Protein AF-A0A914NSW2-F1 (afdb_monomer_lite)

Sequence (147 aa):
MREDKSERNSKRSRGPQLSERDRKTVFRRSSSRTRELRSKQTSRHEDERFDFILFYVGILVPSIYFIDSSKNLIIYERIVCGNNESVPSAKTFLDELQQQSDKAEFEKISSQFGHKLGSIIQNMHSAGLIHGDLTTSNVLVKKRVCY

Foldseek 3Di:
DDDDDDDDDDDPDDDDDDPPPPPQPFDDDDDDDDVPLVVLLVVVVVVVVQCVVCVVLVHDDFDWDDDDSVVSGTRTDQWAFDPRHGFQFQVVVLVVCVVPDDPVSSVVVVVVVVVVVVVSVVSCVVSVHDPPDDDSRVHTDDDPGID

Secondary structure (DSSP, 8-state):
-------------------GGG-----------SS-HHHHHHHHHHHHHHHHHHHHTT---PPEEEEETTTTEEEE---EETTTEEPPBHHHHHHHHHHHS-HHHHHHHHHHHHHHHHHHHHHHHHTT---S---TTT-B---S---

Organism: Meloidogyne incognita (NCBI:txid6306)

Structure (mmCIF, N/CA/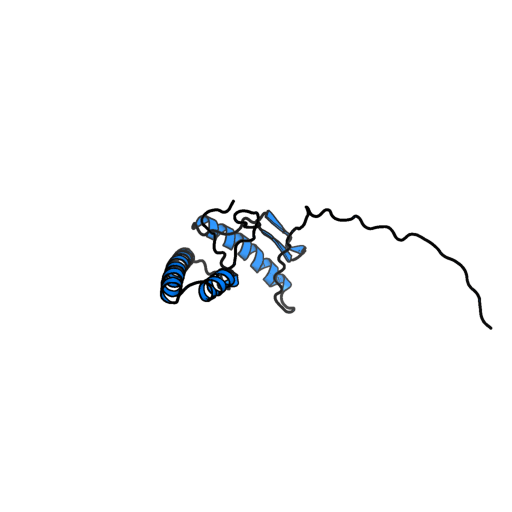C/O backbone):
data_AF-A0A914NSW2-F1
#
_entry.id   AF-A0A914NSW2-F1
#
loop_
_atom_site.group_PDB
_atom_site.id
_atom_site.type_symbol
_atom_site.label_atom_id
_atom_site.label_alt_id
_atom_site.label_comp_id
_atom_site.label_asym_id
_atom_site.label_entity_id
_atom_site.label_seq_id
_atom_site.pdbx_PD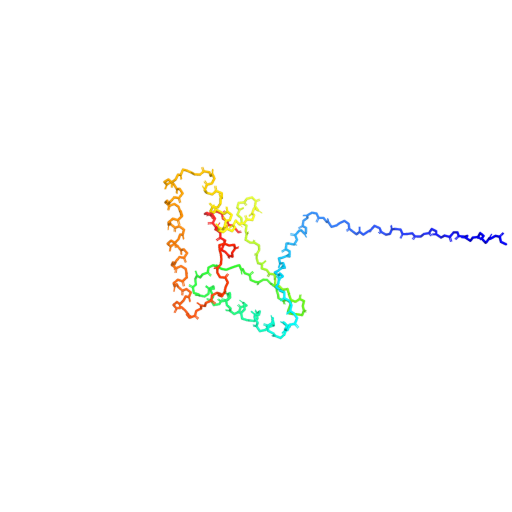B_ins_code
_atom_site.Cartn_x
_atom_site.Cartn_y
_atom_site.Cartn_z
_atom_site.occupancy
_atom_site.B_iso_or_equiv
_atom_site.auth_seq_id
_atom_site.auth_comp_id
_atom_site.auth_asym_id
_atom_site.auth_atom_id
_atom_site.pdbx_PDB_model_num
ATOM 1 N N . MET A 1 1 ? 61.640 37.621 14.903 1.00 37.56 1 MET A N 1
ATOM 2 C CA . MET A 1 1 ? 60.480 36.980 15.571 1.00 37.56 1 MET A CA 1
ATOM 3 C C . MET A 1 1 ? 59.423 38.063 15.734 1.00 37.56 1 MET A C 1
ATOM 5 O O . MET A 1 1 ? 59.723 39.013 16.428 1.00 37.56 1 MET A O 1
ATOM 9 N N . ARG A 1 2 ? 58.247 38.083 15.112 1.00 37.31 2 ARG A N 1
ATOM 10 C CA . ARG A 1 2 ? 57.471 37.151 14.281 1.00 37.31 2 ARG A CA 1
ATOM 11 C C . ARG A 1 2 ? 56.814 37.987 13.164 1.00 37.31 2 ARG A C 1
ATOM 13 O O . ARG A 1 2 ? 56.640 39.185 13.334 1.00 37.31 2 ARG A O 1
ATOM 20 N N . GLU A 1 3 ? 56.545 37.355 12.028 1.00 32.66 3 GLU A N 1
ATOM 21 C CA . GLU A 1 3 ? 56.074 37.982 10.788 1.00 32.66 3 GLU A CA 1
ATOM 22 C C . GLU A 1 3 ? 54.624 38.489 10.890 1.00 32.66 3 GLU A C 1
ATOM 24 O O . GLU A 1 3 ? 53.733 37.718 11.243 1.00 32.66 3 GLU A O 1
ATOM 29 N N . ASP A 1 4 ? 54.398 39.749 10.508 1.00 39.03 4 ASP A N 1
ATOM 30 C CA . ASP A 1 4 ? 53.092 40.300 10.128 1.00 39.03 4 ASP A CA 1
ATOM 31 C C . ASP A 1 4 ? 52.874 40.040 8.628 1.00 39.03 4 ASP A C 1
ATOM 33 O O . ASP A 1 4 ? 53.676 40.465 7.791 1.00 39.03 4 ASP A O 1
ATOM 37 N N . LYS A 1 5 ? 51.802 39.323 8.269 1.00 39.91 5 LYS A N 1
ATOM 38 C CA . LYS A 1 5 ? 51.402 39.070 6.874 1.00 39.91 5 LYS A CA 1
ATOM 39 C C . LYS A 1 5 ? 49.906 39.321 6.676 1.00 39.91 5 LYS A C 1
ATOM 41 O O . LYS A 1 5 ? 49.067 38.498 7.022 1.00 39.91 5 LYS A O 1
ATOM 46 N N . SER A 1 6 ? 49.648 40.502 6.121 1.00 36.78 6 SER A N 1
ATOM 47 C CA . SER A 1 6 ? 48.849 40.778 4.918 1.00 36.78 6 SER A CA 1
ATOM 48 C C . SER A 1 6 ? 47.463 40.138 4.724 1.00 36.78 6 SER A C 1
ATOM 50 O O . SER A 1 6 ? 47.288 38.942 4.516 1.00 36.78 6 SER A O 1
ATOM 52 N N . GLU A 1 7 ? 46.484 41.044 4.649 1.00 38.72 7 GLU A N 1
ATOM 53 C CA . GLU A 1 7 ? 45.395 41.135 3.666 1.00 38.72 7 GLU A CA 1
ATOM 54 C C . GLU A 1 7 ? 45.100 39.917 2.766 1.00 38.72 7 GLU A C 1
ATOM 56 O O . GLU A 1 7 ? 45.885 39.547 1.886 1.00 38.72 7 GLU A O 1
ATOM 61 N N . ARG A 1 8 ? 43.844 39.444 2.829 1.00 34.72 8 ARG A N 1
ATOM 62 C CA . ARG A 1 8 ? 43.044 39.203 1.615 1.00 34.72 8 ARG A CA 1
ATOM 63 C C . ARG A 1 8 ? 41.541 39.130 1.902 1.00 34.72 8 ARG A C 1
ATOM 65 O O . ARG A 1 8 ? 41.005 38.134 2.376 1.00 34.72 8 ARG A O 1
ATOM 72 N N . ASN A 1 9 ? 40.863 40.215 1.548 1.00 37.72 9 ASN A N 1
ATOM 73 C CA . ASN A 1 9 ? 39.425 40.292 1.327 1.00 37.72 9 ASN A CA 1
ATOM 74 C C . ASN A 1 9 ? 39.108 39.708 -0.066 1.00 37.72 9 ASN A C 1
ATOM 76 O O . ASN A 1 9 ? 39.711 40.149 -1.041 1.00 37.72 9 ASN A O 1
ATOM 80 N N . SER A 1 10 ? 38.188 38.742 -0.191 1.00 33.62 10 SER A N 1
ATOM 81 C CA . SER A 1 10 ? 37.535 38.424 -1.476 1.00 33.62 10 SER A CA 1
ATOM 82 C C . SER A 1 10 ? 36.360 37.443 -1.321 1.00 33.62 10 SER A C 1
ATOM 84 O O . SER A 1 10 ? 36.550 36.239 -1.179 1.00 33.62 10 SER A O 1
ATOM 86 N N . LYS A 1 11 ? 35.147 37.988 -1.493 1.00 35.22 11 LYS A N 1
ATOM 87 C CA . LYS A 1 11 ? 33.964 37.362 -2.121 1.00 35.22 11 LYS A CA 1
ATOM 88 C C . LYS A 1 11 ? 33.348 36.136 -1.421 1.00 35.22 11 LYS A C 1
ATOM 90 O O . LYS A 1 11 ? 33.544 34.996 -1.823 1.00 35.22 11 LYS A O 1
ATOM 95 N N . ARG A 1 12 ? 32.436 36.395 -0.472 1.00 31.62 12 ARG A N 1
ATOM 96 C CA . ARG A 1 12 ? 31.318 35.479 -0.176 1.00 31.62 12 ARG A CA 1
ATOM 97 C C . ARG A 1 12 ? 30.263 35.620 -1.276 1.00 31.62 12 ARG A C 1
ATOM 99 O O . ARG A 1 12 ? 29.411 36.505 -1.217 1.00 31.62 12 ARG A O 1
ATOM 106 N N . SER A 1 13 ? 30.341 34.775 -2.296 1.00 34.88 13 SER A N 1
ATOM 107 C CA . SER A 1 13 ? 29.281 34.602 -3.289 1.00 34.88 13 SER A CA 1
ATOM 108 C C . SER A 1 13 ? 28.029 34.084 -2.579 1.00 34.88 13 SER A C 1
ATOM 110 O O . SER A 1 13 ? 28.029 32.990 -2.015 1.00 34.88 13 SER A O 1
ATOM 112 N N . ARG A 1 14 ? 26.961 34.886 -2.588 1.00 33.88 14 ARG A N 1
ATOM 113 C CA . ARG A 1 14 ? 25.615 34.441 -2.221 1.00 33.88 14 ARG A CA 1
ATOM 114 C C . ARG A 1 14 ? 25.210 33.353 -3.216 1.00 33.88 14 ARG A C 1
ATOM 116 O O . ARG A 1 14 ? 25.024 33.645 -4.394 1.00 33.88 14 ARG A O 1
ATOM 123 N N . GLY A 1 15 ? 25.128 32.108 -2.752 1.00 32.59 15 GLY A N 1
ATOM 124 C CA . GLY A 1 15 ? 24.473 31.043 -3.507 1.00 32.59 15 GLY A CA 1
ATOM 125 C C . GLY A 1 15 ? 23.006 31.417 -3.760 1.00 32.59 15 GLY A C 1
ATOM 126 O O . GLY A 1 15 ? 22.421 32.136 -2.942 1.00 32.59 15 GLY A O 1
ATOM 127 N N . PRO A 1 16 ? 22.416 30.992 -4.888 1.00 35.16 16 PRO A N 1
ATOM 128 C CA . PRO A 1 16 ? 21.056 31.371 -5.237 1.00 35.16 16 PRO A CA 1
ATOM 129 C C . PRO A 1 16 ? 20.084 30.846 -4.176 1.00 35.16 16 PRO A C 1
ATOM 131 O O . PRO A 1 16 ? 20.109 29.665 -3.828 1.00 35.16 16 PRO A O 1
ATOM 134 N N . GLN A 1 17 ? 19.238 31.736 -3.648 1.00 39.69 17 GLN A N 1
ATOM 135 C CA . GLN A 1 17 ? 18.101 31.325 -2.835 1.00 39.69 17 GLN A CA 1
ATOM 136 C C . GLN A 1 17 ? 17.135 30.550 -3.732 1.00 39.69 17 GLN A C 1
ATOM 138 O O . GLN A 1 17 ? 16.506 31.116 -4.624 1.00 39.69 17 GLN A O 1
ATOM 143 N N . LEU A 1 18 ? 17.064 29.239 -3.510 1.00 37.00 18 LEU A N 1
ATOM 144 C CA . LEU A 1 18 ? 16.047 28.375 -4.093 1.00 37.00 18 LEU A CA 1
ATOM 145 C C . LEU A 1 18 ? 14.676 28.852 -3.609 1.00 37.00 18 LEU A C 1
ATOM 147 O O . LEU A 1 18 ? 14.403 28.860 -2.409 1.00 37.00 18 LEU A O 1
ATOM 151 N N . SER A 1 19 ? 13.839 29.281 -4.552 1.00 36.78 19 SER A N 1
ATOM 152 C CA . SER A 1 19 ? 12.461 29.676 -4.276 1.00 36.78 19 SER A CA 1
ATOM 153 C C . SER A 1 19 ? 11.670 28.486 -3.722 1.00 36.78 19 SER A C 1
ATOM 155 O O . SER A 1 19 ? 11.871 27.345 -4.140 1.00 36.78 19 SER A O 1
ATOM 157 N N . GLU A 1 20 ? 10.745 28.742 -2.794 1.00 40.78 20 GLU A N 1
ATOM 158 C CA . GLU A 1 20 ? 9.948 27.722 -2.089 1.00 40.78 20 GLU A CA 1
ATOM 159 C C . GLU A 1 20 ? 9.102 26.806 -2.997 1.00 40.78 20 GLU A C 1
ATOM 161 O O . GLU A 1 20 ? 8.518 25.837 -2.515 1.00 40.78 20 GLU A O 1
ATOM 166 N N . ARG A 1 21 ? 9.065 27.062 -4.312 1.00 40.00 21 ARG A N 1
ATOM 167 C CA . ARG A 1 21 ? 8.327 26.269 -5.305 1.00 40.00 21 ARG A CA 1
ATOM 168 C C . ARG A 1 21 ? 9.045 24.991 -5.760 1.00 40.00 21 ARG A C 1
ATOM 170 O O . ARG A 1 21 ? 8.401 24.145 -6.366 1.00 40.00 21 ARG A O 1
ATOM 177 N N . ASP A 1 22 ? 10.319 24.798 -5.411 1.00 34.81 22 ASP A N 1
ATOM 178 C CA . ASP A 1 22 ? 11.139 23.664 -5.879 1.00 34.81 22 ASP A CA 1
ATOM 179 C C . ASP A 1 22 ? 11.418 22.591 -4.810 1.00 34.81 22 ASP A C 1
ATOM 181 O O . ASP A 1 22 ? 12.472 21.945 -4.814 1.00 34.81 22 ASP A O 1
ATOM 185 N N . ARG A 1 23 ? 10.486 22.340 -3.880 1.00 39.41 23 ARG A N 1
ATOM 186 C CA . ARG A 1 23 ? 10.622 21.218 -2.930 1.00 39.41 23 ARG A CA 1
ATOM 187 C C . ARG A 1 23 ? 10.372 19.872 -3.629 1.00 39.41 23 ARG A C 1
ATOM 189 O O . ARG A 1 23 ? 9.356 19.220 -3.420 1.00 39.41 23 ARG A O 1
ATOM 196 N N . LYS A 1 24 ? 11.329 19.437 -4.454 1.00 36.75 24 LYS A N 1
ATOM 197 C CA . LYS A 1 24 ? 11.435 18.064 -4.965 1.00 36.75 24 LYS A CA 1
ATOM 198 C C . LYS A 1 24 ? 11.699 17.132 -3.784 1.00 36.75 24 LYS A C 1
ATOM 200 O O . LYS A 1 24 ? 12.791 17.136 -3.218 1.00 36.75 24 LYS A O 1
ATOM 205 N N . THR A 1 25 ? 10.706 16.344 -3.385 1.00 40.06 25 THR A N 1
ATOM 206 C CA . THR A 1 25 ? 10.892 15.334 -2.338 1.00 40.06 25 THR A CA 1
ATOM 207 C C . THR A 1 25 ? 11.614 14.129 -2.934 1.00 40.06 25 THR A C 1
ATOM 209 O O . THR A 1 25 ? 11.013 13.269 -3.567 1.00 40.06 25 THR A O 1
ATOM 212 N N . VAL A 1 26 ? 12.934 14.085 -2.761 1.00 38.94 26 VAL A N 1
ATOM 213 C CA . VAL A 1 26 ? 13.761 12.926 -3.113 1.00 38.94 26 VAL A CA 1
ATOM 214 C C . VAL A 1 26 ? 13.582 11.869 -2.023 1.00 38.94 26 VAL A C 1
ATOM 216 O O . VAL A 1 26 ? 14.115 12.020 -0.925 1.00 38.94 26 VAL A O 1
ATOM 219 N N . PHE A 1 27 ? 12.835 10.798 -2.302 1.00 37.28 27 PHE A N 1
ATOM 220 C CA . PHE A 1 27 ? 12.744 9.661 -1.387 1.00 37.28 27 PHE A CA 1
ATOM 221 C C . PHE A 1 27 ? 13.907 8.697 -1.648 1.00 37.28 27 PHE A C 1
ATOM 223 O O . PHE A 1 27 ? 13.956 8.005 -2.663 1.00 37.28 27 PHE A O 1
ATOM 230 N N . ARG A 1 28 ? 14.888 8.681 -0.740 1.00 35.41 28 ARG A N 1
ATOM 231 C CA . ARG A 1 28 ? 16.078 7.825 -0.828 1.00 35.41 28 ARG A CA 1
ATOM 232 C C . ARG A 1 28 ? 15.920 6.657 0.144 1.00 35.41 28 ARG A C 1
ATOM 234 O O . ARG A 1 28 ? 16.167 6.821 1.334 1.00 35.41 28 ARG A O 1
ATOM 241 N N . ARG A 1 29 ? 15.527 5.474 -0.341 1.00 42.50 29 ARG A N 1
ATOM 242 C CA . ARG A 1 29 ? 15.574 4.249 0.477 1.00 42.50 29 ARG A CA 1
ATOM 243 C C . ARG A 1 29 ? 17.032 3.835 0.687 1.00 42.50 29 ARG A C 1
ATOM 245 O O . ARG A 1 29 ? 17.742 3.531 -0.269 1.00 42.50 29 ARG A O 1
ATOM 252 N N . SER A 1 30 ? 17.491 3.857 1.936 1.00 33.00 30 SER A N 1
ATOM 253 C CA . SER A 1 30 ? 18.802 3.348 2.339 1.00 33.00 30 SER A CA 1
ATOM 254 C C . SER A 1 30 ? 18.684 1.890 2.785 1.00 33.00 30 SER A C 1
ATOM 256 O O . SER A 1 30 ? 18.184 1.624 3.874 1.00 33.00 30 SER A O 1
ATOM 258 N N . SER A 1 31 ? 19.172 0.959 1.966 1.00 40.25 31 SER A N 1
ATOM 259 C CA . SER A 1 31 ? 19.497 -0.409 2.382 1.00 40.25 31 SER A CA 1
ATOM 260 C C . SER A 1 31 ? 21.020 -0.594 2.428 1.00 40.25 31 SER A C 1
ATOM 262 O O . SER A 1 31 ? 21.767 0.011 1.650 1.00 40.25 31 SER A O 1
ATOM 264 N N . SER A 1 32 ? 21.469 -1.335 3.441 1.00 40.50 32 SER A N 1
ATOM 265 C CA . SER A 1 32 ? 22.842 -1.365 3.947 1.00 40.50 32 SER A CA 1
ATOM 266 C C . SER A 1 32 ? 23.705 -2.493 3.357 1.00 40.50 32 SER A C 1
ATOM 268 O O . SER A 1 32 ? 23.341 -3.659 3.451 1.00 40.50 32 SER A O 1
ATOM 270 N N . ARG A 1 33 ? 24.941 -2.114 2.986 1.00 37.88 33 ARG A N 1
ATOM 271 C CA . ARG A 1 33 ? 26.225 -2.863 2.982 1.00 37.88 33 ARG A CA 1
ATOM 272 C C . ARG A 1 33 ? 26.577 -3.821 1.813 1.00 37.88 33 ARG A C 1
ATOM 274 O O . ARG A 1 33 ? 26.445 -5.037 1.863 1.00 37.88 33 ARG A O 1
ATOM 281 N N . THR A 1 34 ? 27.270 -3.230 0.831 1.00 44.00 34 THR A N 1
ATOM 282 C CA . THR A 1 34 ? 28.629 -3.551 0.307 1.00 44.00 34 THR A CA 1
ATOM 283 C C . THR A 1 34 ? 28.894 -4.792 -0.564 1.00 44.00 34 THR A C 1
ATOM 285 O O . THR A 1 34 ? 30.004 -4.914 -1.071 1.00 44.00 34 THR A O 1
ATOM 288 N N . ARG A 1 35 ? 27.902 -5.621 -0.915 1.00 37.12 35 ARG A N 1
ATOM 289 C CA . ARG A 1 35 ? 27.995 -6.558 -2.078 1.00 37.12 35 ARG A CA 1
ATOM 290 C C . ARG A 1 35 ? 27.023 -6.198 -3.214 1.00 37.12 35 ARG A C 1
ATOM 292 O O . ARG A 1 35 ? 26.682 -6.998 -4.074 1.00 37.12 35 ARG A O 1
ATOM 299 N N . GLU A 1 36 ? 26.571 -4.954 -3.157 1.00 50.50 36 GLU A N 1
ATOM 300 C CA . GLU A 1 36 ? 25.204 -4.538 -3.451 1.00 50.50 36 GLU A CA 1
ATOM 301 C C . GLU A 1 36 ? 24.986 -3.951 -4.848 1.00 50.50 36 GLU A C 1
ATOM 303 O O . GLU A 1 36 ? 23.849 -3.824 -5.267 1.00 50.50 36 GLU A O 1
ATOM 308 N N . LEU A 1 37 ? 26.019 -3.530 -5.578 1.00 43.31 37 LEU A N 1
ATOM 309 C CA . LEU A 1 37 ? 25.799 -2.677 -6.757 1.00 43.31 37 LEU A CA 1
ATOM 310 C C . LEU A 1 37 ? 25.246 -3.436 -7.976 1.00 43.31 37 LEU A C 1
ATOM 312 O O . LEU A 1 37 ? 24.382 -2.904 -8.665 1.00 43.31 37 LEU A O 1
ATOM 316 N N . ARG A 1 38 ? 25.673 -4.687 -8.213 1.00 34.84 38 ARG A N 1
ATOM 317 C CA . ARG A 1 38 ? 25.129 -5.519 -9.307 1.00 34.84 38 ARG A CA 1
ATOM 318 C C . ARG A 1 38 ? 23.718 -6.033 -9.010 1.00 34.84 38 ARG A C 1
ATOM 320 O O . ARG A 1 38 ? 22.886 -6.017 -9.907 1.00 34.84 38 ARG A O 1
ATOM 327 N N . SER A 1 39 ? 23.440 -6.422 -7.764 1.00 42.91 39 SER A N 1
ATOM 328 C CA . SER A 1 39 ? 22.094 -6.831 -7.338 1.00 42.91 39 SER A CA 1
ATOM 329 C C . SER A 1 39 ? 21.115 -5.654 -7.255 1.00 42.91 39 SER A C 1
ATOM 331 O O . SER A 1 39 ? 19.932 -5.827 -7.518 1.00 42.91 39 SER A O 1
ATOM 333 N N . LYS A 1 40 ? 21.598 -4.440 -6.952 1.00 47.88 40 LYS A N 1
ATOM 334 C CA . LYS A 1 40 ? 20.786 -3.208 -6.944 1.00 47.88 40 LYS A CA 1
ATOM 335 C C . LYS A 1 40 ? 20.344 -2.758 -8.330 1.00 47.88 40 LYS A C 1
ATOM 337 O O . LYS A 1 40 ? 19.365 -2.033 -8.432 1.00 47.88 40 LYS A O 1
ATOM 342 N N . GLN A 1 41 ? 21.081 -3.110 -9.381 1.00 41.62 41 GLN A N 1
ATOM 343 C CA . GLN A 1 41 ? 20.730 -2.714 -10.745 1.00 41.62 41 GLN A CA 1
ATOM 344 C C . GLN A 1 41 ? 19.706 -3.681 -11.351 1.00 41.62 41 GLN A C 1
ATOM 346 O O . GLN A 1 41 ? 18.773 -3.237 -12.014 1.00 41.62 41 GLN A O 1
ATOM 351 N N . THR A 1 42 ? 19.816 -4.978 -11.041 1.00 43.22 42 THR A N 1
ATOM 352 C CA . THR A 1 42 ? 18.787 -5.978 -11.364 1.00 43.22 42 THR A CA 1
ATOM 353 C C . THR A 1 42 ? 17.495 -5.731 -10.592 1.00 43.22 42 THR A C 1
ATOM 355 O O . THR A 1 42 ? 16.441 -5.726 -11.214 1.00 43.22 42 THR A O 1
ATOM 358 N N . SER A 1 43 ? 17.569 -5.389 -9.298 1.00 55.22 43 SER A N 1
ATOM 359 C CA . SER A 1 43 ? 16.368 -5.127 -8.491 1.00 55.22 43 SER A CA 1
ATOM 360 C C . SER A 1 43 ? 15.538 -3.944 -8.996 1.00 55.22 43 SER A C 1
ATOM 362 O O . SER A 1 43 ? 14.346 -3.913 -8.770 1.00 55.22 43 SER A O 1
ATOM 364 N N . ARG A 1 44 ? 16.136 -2.964 -9.690 1.00 55.47 44 ARG A N 1
ATOM 365 C CA . ARG A 1 44 ? 15.427 -1.752 -10.153 1.00 55.47 44 ARG A CA 1
ATOM 366 C C . ARG A 1 44 ? 14.747 -1.917 -11.498 1.00 55.47 44 ARG A C 1
ATOM 368 O O . ARG A 1 44 ? 13.669 -1.381 -11.697 1.00 55.47 44 ARG A O 1
ATOM 375 N N . HIS A 1 45 ? 15.371 -2.661 -12.410 1.00 54.00 45 HIS A N 1
ATOM 376 C CA . HIS A 1 45 ? 14.662 -3.116 -13.602 1.00 54.00 45 HIS A CA 1
ATOM 377 C C . HIS A 1 45 ? 13.541 -4.083 -13.219 1.00 54.00 45 HIS A C 1
ATOM 379 O O . HIS A 1 45 ? 12.512 -4.112 -13.887 1.00 54.00 45 HIS A O 1
ATOM 385 N N . GLU A 1 46 ? 13.731 -4.858 -12.148 1.00 58.22 46 GLU A N 1
ATOM 386 C CA . GLU A 1 46 ? 12.658 -5.624 -11.524 1.00 58.22 46 GLU A CA 1
ATOM 387 C C . GLU A 1 46 ? 11.600 -4.695 -10.922 1.00 58.22 46 GLU A C 1
ATOM 389 O O . GLU A 1 46 ? 10.448 -4.904 -11.256 1.00 58.22 46 GLU A O 1
ATOM 394 N N . ASP A 1 47 ? 11.953 -3.637 -10.179 1.00 62.72 47 ASP A N 1
ATOM 395 C CA . ASP A 1 47 ? 10.999 -2.657 -9.622 1.00 62.72 47 ASP A CA 1
ATOM 396 C C . ASP A 1 47 ? 10.179 -1.954 -10.727 1.00 62.72 47 ASP A C 1
ATOM 398 O O . ASP A 1 47 ? 8.958 -1.907 -10.655 1.00 62.72 47 ASP A O 1
ATOM 402 N N . GLU A 1 48 ? 10.819 -1.481 -11.802 1.00 65.81 48 GLU A N 1
ATOM 403 C CA . GLU A 1 48 ? 10.143 -0.889 -12.970 1.00 65.81 48 GLU A CA 1
ATOM 404 C C . GLU A 1 48 ? 9.147 -1.845 -13.617 1.00 65.81 48 GLU A C 1
ATOM 406 O O . GLU A 1 48 ? 8.007 -1.487 -13.917 1.00 65.81 48 GLU A O 1
ATOM 411 N N . ARG A 1 49 ? 9.603 -3.076 -13.876 1.00 73.00 49 ARG A N 1
ATOM 412 C CA . ARG A 1 49 ? 8.765 -4.115 -14.470 1.00 73.00 49 ARG A CA 1
ATOM 413 C C . ARG A 1 49 ? 7.661 -4.518 -13.508 1.00 73.00 49 ARG A C 1
ATOM 415 O O . ARG A 1 49 ? 6.556 -4.787 -13.955 1.00 73.00 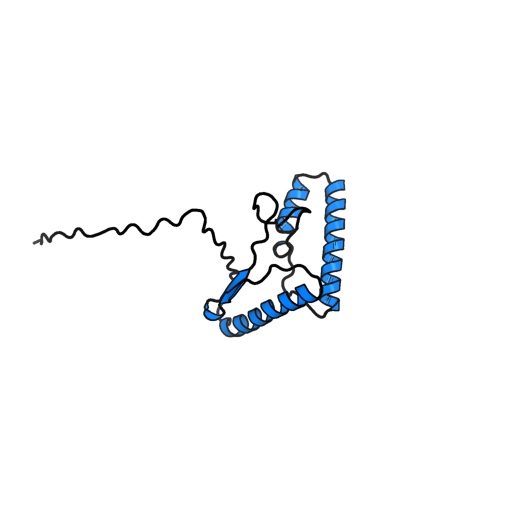49 ARG A O 1
ATOM 422 N N . PHE A 1 50 ? 7.946 -4.549 -12.216 1.00 77.69 50 PHE A N 1
ATOM 423 C CA . PHE A 1 50 ? 7.008 -4.904 -11.170 1.00 77.69 50 PHE A CA 1
ATOM 424 C C . PHE A 1 50 ? 5.890 -3.868 -11.078 1.00 77.69 50 PHE A C 1
ATOM 426 O O . PHE A 1 50 ? 4.729 -4.241 -11.210 1.00 77.69 50 PHE A O 1
ATOM 433 N N . ASP A 1 51 ? 6.225 -2.579 -10.983 1.00 77.50 51 ASP A N 1
ATOM 434 C CA . ASP A 1 51 ? 5.252 -1.482 -10.968 1.00 77.50 51 ASP A CA 1
ATOM 435 C C . ASP A 1 51 ? 4.437 -1.437 -12.263 1.00 77.50 51 ASP A C 1
ATOM 437 O O . ASP A 1 51 ? 3.216 -1.271 -12.239 1.00 77.50 51 ASP A O 1
ATOM 441 N N . PHE A 1 52 ? 5.084 -1.674 -13.407 1.00 78.00 52 PHE A N 1
ATOM 442 C CA . PHE A 1 52 ? 4.380 -1.787 -14.677 1.00 78.00 52 PHE A CA 1
ATOM 443 C C . PHE A 1 52 ? 3.377 -2.948 -14.660 1.00 78.00 52 PHE A C 1
ATOM 445 O O . PHE A 1 52 ? 2.207 -2.736 -14.959 1.00 78.00 52 PHE A O 1
ATOM 452 N N . ILE A 1 53 ? 3.770 -4.163 -14.265 1.00 77.50 53 ILE A N 1
ATOM 453 C CA . ILE A 1 53 ? 2.839 -5.304 -14.241 1.00 77.50 53 ILE A CA 1
ATOM 454 C C . ILE A 1 53 ? 1.725 -5.067 -13.211 1.00 77.50 53 ILE A C 1
ATOM 456 O O . ILE A 1 53 ? 0.569 -5.348 -13.521 1.00 77.50 53 ILE A O 1
ATOM 460 N N . LEU A 1 54 ? 2.032 -4.494 -12.040 1.00 82.12 54 LEU A N 1
ATOM 461 C CA . LEU A 1 54 ? 1.037 -4.105 -11.036 1.00 82.12 54 LEU A CA 1
ATOM 462 C C . LEU A 1 54 ? -0.038 -3.187 -11.626 1.00 82.12 54 LEU A C 1
ATOM 464 O O . LEU A 1 54 ? -1.229 -3.457 -11.461 1.00 82.12 54 LEU A O 1
ATOM 468 N N . PHE A 1 55 ? 0.371 -2.162 -12.373 1.00 83.12 55 PHE A N 1
ATOM 469 C CA . PHE A 1 55 ? -0.559 -1.278 -13.068 1.00 83.12 55 PHE A CA 1
ATOM 470 C C . PHE A 1 55 ? -1.448 -2.043 -14.064 1.00 83.12 55 PHE A C 1
ATOM 472 O O . PHE A 1 55 ? -2.665 -1.852 -14.076 1.00 83.12 55 PHE A O 1
ATOM 479 N N . TYR A 1 56 ? -0.878 -2.964 -14.851 1.00 79.19 56 TYR A N 1
ATOM 480 C CA . TYR A 1 56 ? -1.635 -3.773 -15.820 1.00 79.19 56 TYR A CA 1
ATOM 481 C C . TYR A 1 56 ? -2.643 -4.727 -15.174 1.00 79.19 56 TYR A C 1
ATOM 483 O O . TYR A 1 56 ? -3.690 -4.993 -15.762 1.00 79.19 56 TYR A O 1
ATOM 491 N N . VAL A 1 57 ? -2.368 -5.223 -13.965 1.00 80.56 57 VAL A N 1
ATOM 492 C CA . VAL A 1 57 ? -3.309 -6.069 -13.207 1.00 80.56 57 VAL A CA 1
ATOM 493 C C . VAL A 1 57 ? -4.306 -5.251 -12.376 1.00 80.56 57 VAL A C 1
ATOM 495 O O . VAL A 1 57 ? -5.052 -5.807 -11.570 1.00 80.56 57 VAL A O 1
ATOM 498 N N . GLY A 1 58 ? -4.344 -3.930 -12.579 1.00 81.00 58 GLY A N 1
ATOM 499 C CA . GLY A 1 58 ? -5.300 -3.023 -11.945 1.00 81.00 58 GLY A CA 1
ATOM 500 C C . GLY A 1 58 ? -4.941 -2.630 -10.512 1.00 81.00 58 GLY A C 1
ATOM 501 O O . GLY A 1 58 ? -5.804 -2.146 -9.777 1.00 81.00 58 GLY A O 1
ATOM 502 N N . ILE A 1 59 ? -3.689 -2.832 -10.095 1.00 86.12 59 ILE A N 1
ATOM 503 C CA . ILE A 1 59 ? -3.185 -2.394 -8.793 1.00 86.12 59 ILE A CA 1
ATOM 504 C C . ILE A 1 59 ? -2.587 -0.998 -8.951 1.00 86.12 59 ILE A C 1
ATOM 506 O O . ILE A 1 59 ? -1.731 -0.751 -9.796 1.00 86.12 59 ILE A O 1
ATOM 510 N N . LEU A 1 60 ? -3.057 -0.067 -8.121 1.00 87.69 60 LEU A N 1
ATOM 511 C CA . LEU A 1 60 ? -2.584 1.311 -8.149 1.00 87.69 60 LEU A CA 1
ATOM 512 C C . LEU A 1 60 ? -1.158 1.394 -7.604 1.00 87.69 60 LEU A C 1
ATOM 514 O O . LEU A 1 60 ? -0.913 1.077 -6.440 1.00 87.69 60 LEU A O 1
ATOM 518 N N . VAL A 1 61 ? -0.256 1.901 -8.437 1.00 87.69 61 VAL A N 1
ATOM 519 C CA . VAL A 1 61 ? 1.122 2.251 -8.088 1.00 87.69 61 VAL A CA 1
ATOM 520 C C . VAL A 1 61 ? 1.417 3.679 -8.554 1.00 87.69 61 VAL A C 1
ATOM 522 O O . VAL A 1 61 ? 0.796 4.133 -9.518 1.00 87.69 61 VAL A O 1
ATOM 525 N N . PRO A 1 62 ? 2.318 4.421 -7.885 1.00 88.81 62 PRO A N 1
ATOM 526 C CA . PRO A 1 62 ? 2.737 5.736 -8.359 1.00 88.81 62 PRO A CA 1
ATOM 527 C C . PRO A 1 62 ? 3.419 5.654 -9.726 1.00 88.81 62 PRO A C 1
ATOM 529 O O . PRO A 1 62 ? 4.248 4.774 -9.955 1.00 88.81 62 PRO A O 1
ATOM 532 N N . SER A 1 63 ? 3.132 6.604 -10.617 1.00 88.38 63 SER A N 1
ATOM 533 C CA . SER A 1 63 ? 3.777 6.644 -11.933 1.00 88.38 63 SER A CA 1
ATOM 534 C C . SER A 1 63 ? 5.279 6.915 -11.801 1.00 88.38 63 SER A C 1
ATOM 536 O O . SER A 1 63 ? 5.690 7.792 -11.041 1.00 88.38 63 SER A O 1
ATOM 538 N N . ILE A 1 64 ? 6.124 6.217 -12.560 1.00 88.31 64 ILE A N 1
ATOM 539 C CA . ILE A 1 64 ? 7.565 6.503 -12.587 1.00 88.31 64 ILE A CA 1
ATOM 540 C C . ILE A 1 64 ? 7.841 7.613 -13.607 1.00 88.31 64 ILE A C 1
ATOM 542 O O . ILE A 1 64 ? 7.539 7.469 -14.788 1.00 88.31 64 ILE A O 1
ATOM 546 N N . TYR A 1 65 ? 8.438 8.722 -13.165 1.00 87.62 65 TYR A N 1
ATOM 547 C CA . TYR A 1 65 ? 8.806 9.842 -14.040 1.00 87.62 65 TYR A CA 1
ATOM 548 C C . TYR A 1 65 ? 10.233 9.754 -14.557 1.00 87.62 65 TYR A C 1
ATOM 550 O O . TYR A 1 65 ? 10.511 10.163 -15.682 1.00 87.62 65 TYR A O 1
ATOM 558 N N . PHE A 1 66 ? 11.162 9.281 -13.729 1.00 87.75 66 PHE A N 1
ATOM 559 C CA . PHE A 1 66 ? 12.564 9.245 -14.115 1.00 87.75 66 PHE A CA 1
ATOM 560 C C . PHE A 1 66 ? 13.351 8.213 -13.328 1.00 87.75 66 PHE A C 1
ATOM 562 O O . PHE A 1 66 ? 13.120 8.010 -12.135 1.00 87.75 66 PHE A O 1
ATOM 569 N N . ILE A 1 67 ? 14.329 7.612 -13.998 1.00 86.31 67 ILE A N 1
ATOM 570 C CA . ILE A 1 67 ? 15.177 6.574 -13.433 1.00 86.31 67 ILE A CA 1
ATOM 571 C C . ILE A 1 67 ? 16.613 6.867 -13.819 1.00 86.31 67 ILE A C 1
ATOM 573 O O . ILE A 1 67 ? 16.961 6.945 -14.994 1.00 86.31 67 ILE A O 1
ATOM 577 N N . ASP A 1 68 ? 17.453 7.022 -12.804 1.00 85.50 68 ASP A N 1
ATOM 578 C CA . ASP A 1 68 ? 18.894 7.132 -12.957 1.00 85.50 68 ASP A CA 1
ATOM 579 C C . ASP A 1 68 ? 19.550 5.960 -12.236 1.00 85.50 68 ASP A C 1
ATOM 581 O O . ASP A 1 68 ? 19.838 5.998 -11.031 1.00 85.50 68 ASP A O 1
ATOM 585 N N . SER A 1 69 ? 19.791 4.897 -13.002 1.00 82.94 69 SER A N 1
ATOM 586 C CA . SER A 1 69 ? 20.448 3.686 -12.517 1.00 82.94 69 SER A CA 1
ATOM 587 C C . SER A 1 69 ? 21.882 3.965 -12.055 1.00 82.94 69 SER A C 1
ATOM 589 O O . SER A 1 69 ? 22.353 3.311 -11.127 1.00 82.94 69 SER A O 1
ATOM 591 N N . SER A 1 70 ? 22.564 4.965 -12.633 1.00 85.12 70 SER A N 1
ATOM 592 C CA . SER A 1 70 ? 23.937 5.326 -12.248 1.00 85.12 70 SER A CA 1
ATOM 593 C C . SER A 1 70 ? 23.994 5.943 -10.848 1.00 85.12 70 SER A C 1
ATOM 595 O O . SER A 1 70 ? 24.894 5.645 -10.062 1.00 85.12 70 SER A O 1
ATOM 597 N N . LYS A 1 71 ? 22.987 6.752 -10.497 1.00 85.50 71 LYS A N 1
ATOM 598 C CA . LYS A 1 71 ? 22.873 7.409 -9.186 1.00 85.50 71 LYS A CA 1
ATOM 599 C C . LYS A 1 71 ? 22.009 6.655 -8.193 1.00 85.50 71 LYS A C 1
ATOM 601 O O . LYS A 1 71 ? 21.817 7.134 -7.075 1.00 85.50 71 LYS A O 1
ATOM 606 N N . ASN A 1 72 ? 21.513 5.477 -8.559 1.00 79.50 72 ASN A N 1
ATOM 607 C CA . ASN A 1 72 ? 20.614 4.712 -7.714 1.00 79.50 72 ASN A CA 1
ATOM 608 C C . ASN A 1 72 ? 19.356 5.524 -7.312 1.00 79.50 72 ASN A C 1
ATOM 610 O O . ASN A 1 72 ? 18.867 5.401 -6.184 1.00 79.50 72 ASN A O 1
ATOM 614 N N . LEU A 1 73 ? 18.779 6.279 -8.253 1.00 84.38 73 LEU A N 1
ATOM 615 C CA . LEU A 1 73 ? 17.640 7.177 -8.037 1.00 84.38 73 LEU A CA 1
ATOM 616 C C . LEU A 1 73 ? 16.435 6.780 -8.905 1.00 84.38 73 LEU A C 1
ATOM 618 O O . LEU A 1 73 ? 16.583 6.596 -10.108 1.00 84.38 73 LEU A O 1
ATOM 622 N N . ILE A 1 74 ? 15.253 6.700 -8.293 1.00 87.12 74 ILE A N 1
ATOM 623 C CA . ILE A 1 74 ? 13.962 6.607 -8.989 1.00 87.12 74 ILE A CA 1
ATOM 624 C C . ILE A 1 74 ? 13.112 7.790 -8.523 1.00 87.12 74 ILE A C 1
ATOM 626 O O . ILE A 1 74 ? 13.072 8.092 -7.327 1.00 87.12 74 ILE A O 1
ATOM 630 N N . ILE A 1 75 ? 12.479 8.483 -9.464 1.00 89.12 75 ILE A N 1
ATOM 631 C CA . ILE A 1 75 ? 11.566 9.595 -9.213 1.00 89.12 75 ILE A CA 1
ATOM 632 C C . ILE A 1 75 ? 10.160 9.119 -9.555 1.00 89.12 75 ILE A C 1
ATOM 634 O O . ILE A 1 75 ? 9.860 8.855 -10.718 1.00 89.12 75 ILE A O 1
ATOM 638 N N . TYR A 1 76 ? 9.319 9.045 -8.530 1.00 89.00 76 TYR A N 1
ATOM 639 C CA . TYR A 1 76 ? 7.908 8.707 -8.646 1.00 89.00 76 TYR A CA 1
ATOM 640 C C . TYR A 1 76 ? 7.036 9.961 -8.658 1.00 89.00 76 TYR A C 1
ATOM 642 O O . TYR A 1 76 ? 7.424 11.028 -8.170 1.00 89.00 76 TYR A O 1
ATOM 650 N N . GLU A 1 77 ? 5.825 9.794 -9.167 1.00 89.12 77 GLU A N 1
ATOM 651 C CA . GLU A 1 77 ? 4.692 10.667 -8.936 1.00 89.12 77 GLU A CA 1
ATOM 652 C C . GLU A 1 77 ? 4.505 10.908 -7.434 1.00 89.12 77 GLU A C 1
ATOM 654 O O . GLU A 1 77 ? 4.505 9.985 -6.614 1.00 89.12 77 GLU A O 1
ATOM 659 N N . ARG A 1 78 ? 4.325 12.177 -7.061 1.00 88.19 78 ARG A N 1
ATOM 660 C CA . ARG A 1 78 ? 3.945 12.529 -5.697 1.00 88.19 78 ARG A CA 1
ATOM 661 C C . ARG A 1 78 ? 2.433 12.394 -5.572 1.00 88.19 78 ARG A C 1
ATOM 663 O O . ARG A 1 78 ? 1.712 13.278 -6.019 1.00 88.19 78 ARG A O 1
ATOM 670 N N . ILE A 1 79 ? 1.972 11.338 -4.908 1.00 87.19 79 ILE A N 1
ATOM 671 C CA . ILE A 1 79 ? 0.543 11.164 -4.631 1.00 87.19 79 ILE A CA 1
ATOM 672 C C . ILE A 1 79 ? 0.116 12.168 -3.553 1.00 87.19 79 ILE A C 1
ATOM 674 O O . ILE A 1 79 ? 0.668 12.181 -2.445 1.00 87.19 79 ILE A O 1
ATOM 678 N N . VAL A 1 80 ? -0.875 13.001 -3.871 1.00 87.62 80 VAL A N 1
ATOM 679 C CA . VAL A 1 80 ? -1.414 14.031 -2.974 1.00 87.62 80 VAL A CA 1
ATOM 680 C C . VAL A 1 80 ? -2.932 13.939 -2.856 1.00 87.62 80 VAL A C 1
ATOM 682 O O . VAL A 1 80 ? -3.608 13.440 -3.750 1.00 87.62 80 VAL A O 1
ATOM 685 N N . CYS A 1 81 ? -3.486 14.433 -1.750 1.00 79.44 81 CYS A N 1
ATOM 686 C CA . CYS A 1 81 ? -4.927 14.568 -1.546 1.00 79.44 81 CYS A CA 1
ATOM 687 C C . CYS A 1 81 ? -5.293 16.005 -1.159 1.00 79.44 81 CYS A C 1
ATOM 689 O O . CYS A 1 81 ? -4.534 16.679 -0.461 1.00 79.44 81 CYS A O 1
ATOM 691 N N . GLY A 1 82 ? -6.477 16.459 -1.587 1.00 74.62 82 GLY A N 1
ATOM 692 C CA . GLY A 1 82 ? -7.032 17.769 -1.225 1.00 74.62 82 GLY A CA 1
ATOM 693 C C . GLY A 1 82 ? -6.045 18.931 -1.395 1.00 74.62 82 GLY A C 1
ATOM 694 O O . GLY A 1 82 ? -5.575 19.199 -2.496 1.00 74.62 82 GLY A O 1
ATOM 695 N N . ASN A 1 83 ? -5.720 19.602 -0.288 1.00 78.62 83 ASN A N 1
ATOM 696 C CA . ASN A 1 83 ? -4.886 20.807 -0.212 1.00 78.62 83 ASN A CA 1
ATOM 697 C C . ASN A 1 83 ? -3.375 20.539 -0.426 1.00 78.62 83 ASN A C 1
ATOM 699 O O . ASN A 1 83 ? -2.539 21.090 0.287 1.00 78.62 83 ASN A O 1
ATOM 703 N N . ASN A 1 84 ? -3.002 19.694 -1.396 1.00 78.19 84 ASN A N 1
ATOM 704 C CA . ASN A 1 84 ? -1.624 19.246 -1.671 1.00 78.19 84 ASN A CA 1
ATOM 705 C C . ASN A 1 84 ? -0.948 18.461 -0.527 1.00 78.19 84 ASN A C 1
ATOM 707 O O . ASN A 1 84 ? 0.291 18.350 -0.474 1.00 78.19 84 ASN A O 1
ATOM 711 N N . GLU A 1 85 ? -1.748 17.886 0.368 1.00 82.81 85 GLU A N 1
ATOM 712 C CA . GLU A 1 85 ? -1.265 17.061 1.470 1.00 82.81 85 GLU A CA 1
ATOM 713 C C . GLU A 1 85 ? -0.810 15.695 0.959 1.00 82.81 85 GLU A C 1
ATOM 715 O O . GLU A 1 85 ? -1.392 15.130 0.034 1.00 82.81 85 GLU A O 1
ATOM 720 N N . SER A 1 86 ? 0.262 15.163 1.549 1.00 84.69 86 SER A N 1
ATOM 721 C CA . SER A 1 86 ? 0.739 13.824 1.202 1.00 84.69 86 SER A CA 1
ATOM 722 C C . SER A 1 86 ? -0.285 12.784 1.632 1.00 84.69 86 SER A C 1
ATOM 724 O O . SER A 1 86 ? -0.827 12.866 2.734 1.00 84.69 86 SER A O 1
ATOM 726 N N . VAL A 1 87 ? -0.502 11.767 0.802 1.00 90.00 87 VAL A N 1
ATOM 727 C CA . VAL A 1 87 ? -1.330 10.624 1.203 1.00 90.00 87 VAL A CA 1
ATOM 728 C C . VAL A 1 87 ? -0.659 9.898 2.372 1.00 90.00 87 VAL A C 1
ATOM 730 O O . VAL A 1 87 ? 0.549 9.647 2.299 1.00 90.00 87 VAL A O 1
ATOM 733 N N . PRO A 1 88 ? -1.395 9.563 3.449 1.00 91.69 88 PRO A N 1
ATOM 734 C CA . PRO A 1 88 ? -0.822 8.830 4.564 1.00 91.69 88 PRO A CA 1
ATOM 735 C C . PRO A 1 88 ? -0.520 7.385 4.163 1.00 91.69 88 PRO A C 1
ATOM 737 O O . PRO A 1 88 ? -1.222 6.767 3.354 1.00 91.69 88 PRO A O 1
ATOM 740 N N . SER A 1 89 ? 0.516 6.827 4.787 1.00 94.50 89 SER A N 1
ATOM 741 C CA . SER A 1 89 ? 0.729 5.382 4.761 1.00 94.50 89 SER A CA 1
ATOM 742 C C . SER A 1 89 ? -0.382 4.667 5.535 1.00 94.50 89 SER A C 1
ATOM 744 O O . SER A 1 89 ? -0.990 5.255 6.433 1.00 94.50 89 SER A O 1
ATOM 746 N N . ALA A 1 90 ? -0.627 3.390 5.244 1.00 94.62 90 ALA A N 1
ATOM 747 C CA . ALA A 1 90 ? -1.588 2.595 6.001 1.00 94.62 90 ALA A CA 1
ATOM 748 C C . ALA A 1 90 ? -1.207 2.499 7.480 1.00 94.62 90 ALA A C 1
ATOM 750 O O . ALA A 1 90 ? -2.093 2.495 8.325 1.00 94.62 90 ALA A O 1
ATOM 751 N N . LYS A 1 91 ? 0.093 2.499 7.803 1.00 94.81 91 LYS A N 1
ATOM 752 C CA . LYS A 1 91 ? 0.566 2.589 9.189 1.00 94.81 91 LYS A CA 1
ATOM 753 C C . LYS A 1 91 ? 0.043 3.858 9.870 1.00 94.81 91 LYS A C 1
ATOM 755 O O . LYS A 1 91 ? -0.669 3.764 10.857 1.00 94.81 91 LYS A O 1
ATOM 760 N N . THR A 1 92 ? 0.347 5.023 9.296 1.00 94.56 92 THR A N 1
ATOM 761 C CA . THR A 1 92 ? -0.085 6.323 9.834 1.00 94.56 92 THR A CA 1
ATOM 762 C C . THR A 1 92 ? -1.606 6.406 9.938 1.00 94.56 92 THR A C 1
ATOM 764 O O . THR A 1 92 ? -2.128 6.834 10.956 1.00 94.56 92 THR A O 1
ATOM 767 N N . PHE A 1 93 ? -2.316 5.937 8.911 1.00 94.12 93 PHE A N 1
ATOM 768 C CA . PHE A 1 93 ? -3.774 5.912 8.893 1.00 94.12 93 PHE A CA 1
ATOM 769 C C . PHE A 1 93 ? -4.367 5.052 10.019 1.00 94.12 93 PHE A C 1
ATOM 771 O O . PHE A 1 93 ? -5.313 5.481 10.671 1.00 94.12 93 PHE A O 1
ATOM 778 N N . LEU A 1 94 ? -3.830 3.851 10.254 1.00 94.56 94 LEU A N 1
ATOM 779 C CA . LEU A 1 94 ? -4.311 2.964 11.317 1.00 94.56 94 LEU A CA 1
ATOM 780 C C . LEU A 1 94 ? -3.979 3.513 12.710 1.00 94.56 94 LEU A C 1
ATOM 782 O O . LEU A 1 94 ? -4.827 3.433 13.597 1.00 94.56 94 LEU A O 1
ATOM 786 N N . ASP A 1 95 ? -2.796 4.109 12.881 1.00 95.25 95 ASP A N 1
ATOM 787 C CA . ASP A 1 95 ? -2.389 4.756 14.133 1.00 95.25 95 ASP A CA 1
ATOM 788 C C . ASP A 1 95 ? -3.321 5.942 14.467 1.00 95.25 95 ASP A C 1
ATOM 790 O O . ASP A 1 95 ? -3.809 6.057 15.591 1.00 95.25 95 ASP A O 1
ATOM 794 N N . GLU A 1 96 ? -3.622 6.799 13.483 1.00 93.75 96 GLU A N 1
ATOM 795 C CA . GLU A 1 96 ? -4.568 7.917 13.629 1.00 93.75 96 GLU A CA 1
ATOM 796 C C . GLU A 1 96 ? -5.988 7.425 13.924 1.00 93.75 96 GLU A C 1
ATOM 798 O O . GLU A 1 96 ? -6.653 7.941 14.824 1.00 93.75 96 GLU A O 1
ATOM 803 N N . LEU A 1 97 ? -6.442 6.399 13.200 1.00 94.00 97 LEU A N 1
ATOM 804 C CA . LEU A 1 97 ? -7.756 5.803 13.399 1.00 94.00 97 LEU A CA 1
ATOM 805 C C . LEU A 1 97 ? -7.898 5.273 14.829 1.00 94.00 97 LEU A C 1
ATOM 807 O O . LEU A 1 97 ? -8.900 5.548 15.482 1.00 94.00 97 LEU A O 1
ATOM 811 N N . GLN A 1 98 ? -6.891 4.568 15.344 1.00 94.50 98 GLN A N 1
ATOM 812 C CA . GLN A 1 98 ? -6.910 4.034 16.706 1.00 94.50 98 GLN A CA 1
ATOM 813 C C . GLN A 1 98 ? -6.998 5.132 17.776 1.00 94.50 98 GLN A C 1
ATOM 815 O O . GLN A 1 98 ? -7.584 4.910 18.832 1.00 94.50 98 GLN A O 1
ATOM 820 N N . GLN A 1 99 ? -6.416 6.307 17.522 1.00 95.25 99 GLN A N 1
ATOM 821 C CA . GLN A 1 99 ? -6.432 7.429 18.464 1.00 95.25 99 GLN A CA 1
ATOM 822 C C . GLN A 1 99 ? -7.738 8.230 18.433 1.00 95.25 99 GLN A C 1
ATOM 824 O O . GLN A 1 99 ? -8.104 8.829 19.442 1.00 95.25 99 GLN A O 1
ATOM 829 N N . GLN A 1 100 ? -8.407 8.289 17.280 1.00 93.62 100 GLN A N 1
ATOM 830 C CA . GLN A 1 100 ? -9.537 9.196 17.045 1.00 93.62 100 GLN A CA 1
ATOM 831 C C . GLN A 1 100 ? -10.907 8.512 17.080 1.00 93.62 100 GLN A C 1
ATOM 833 O O . GLN A 1 100 ? -11.911 9.206 17.221 1.00 93.62 100 GLN A O 1
ATOM 838 N N . SER A 1 101 ? -10.959 7.187 16.936 1.00 92.62 101 SER A N 1
ATOM 839 C CA . SER A 1 101 ? -12.210 6.427 16.866 1.00 92.62 101 SER A CA 1
ATOM 840 C C . SER A 1 101 ? -12.451 5.578 18.110 1.00 92.62 101 SER A C 1
ATOM 842 O O . SER A 1 101 ? -11.528 5.251 18.861 1.00 92.62 101 SER A O 1
ATOM 844 N N . ASP A 1 102 ? -13.713 5.217 18.343 1.00 96.12 102 ASP A N 1
ATOM 845 C CA . ASP A 1 102 ? -14.036 4.212 19.348 1.00 96.12 102 ASP A CA 1
ATOM 846 C C . ASP A 1 102 ? -13.644 2.800 18.874 1.00 96.12 102 ASP A C 1
ATOM 848 O O . ASP A 1 102 ? -13.309 2.558 17.711 1.00 96.12 102 ASP A O 1
ATOM 852 N N . LYS A 1 103 ? -13.690 1.831 19.792 1.00 94.44 103 LYS A N 1
ATOM 853 C CA . LYS A 1 103 ? -13.290 0.451 19.495 1.00 94.44 103 LYS A CA 1
ATOM 854 C C . LYS A 1 103 ? -14.112 -0.175 18.357 1.00 94.44 103 LYS A C 1
ATOM 856 O O . LYS A 1 103 ? -13.551 -0.904 17.542 1.00 94.44 103 LYS A O 1
ATOM 861 N N . ALA A 1 104 ? -15.417 0.082 18.304 1.00 95.69 104 ALA A N 1
ATOM 862 C CA . ALA A 1 104 ? -16.299 -0.539 17.320 1.00 95.69 104 ALA A CA 1
ATOM 863 C C . ALA A 1 104 ? -16.063 0.039 15.916 1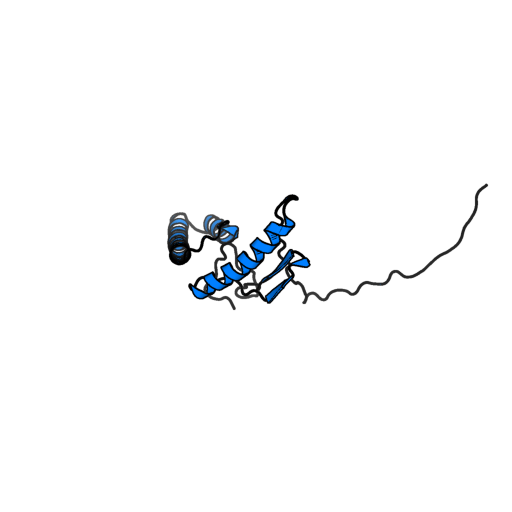.00 95.69 104 ALA A C 1
ATOM 865 O O . ALA A 1 104 ? -16.037 -0.698 14.926 1.00 95.69 104 ALA A O 1
ATOM 866 N N . GLU A 1 105 ? -15.850 1.350 15.824 1.00 94.62 105 GLU A N 1
ATOM 867 C CA . GLU A 1 105 ? -15.491 2.032 14.587 1.00 94.62 105 GLU A CA 1
ATOM 868 C C . GLU A 1 105 ? -14.106 1.600 14.088 1.00 94.62 105 GLU A C 1
ATOM 870 O O . GLU A 1 105 ? -13.970 1.241 12.911 1.00 94.62 105 GLU A O 1
ATOM 875 N N . PHE A 1 106 ? -13.110 1.541 14.980 1.00 95.31 106 PHE A N 1
ATOM 876 C CA . PHE A 1 106 ? -11.775 1.049 14.651 1.00 95.31 106 PHE A CA 1
ATOM 877 C C . PHE A 1 106 ? -11.827 -0.371 14.078 1.00 95.31 106 PHE A C 1
ATOM 879 O O . PHE A 1 106 ? -11.267 -0.621 13.008 1.00 95.31 106 PHE A O 1
ATOM 886 N N . GLU A 1 107 ? -12.525 -1.300 14.742 1.00 96.06 107 GLU A N 1
ATOM 887 C CA . GLU A 1 107 ? -12.653 -2.691 14.288 1.00 96.06 107 GLU A CA 1
ATOM 888 C C . GLU A 1 107 ? -13.329 -2.777 12.915 1.00 96.06 107 GLU A C 1
ATOM 890 O O . GLU A 1 107 ? -12.851 -3.480 12.018 1.00 96.06 107 GLU A O 1
ATOM 895 N N . LYS A 1 108 ? -14.403 -2.009 12.708 1.00 96.38 108 LYS A N 1
ATOM 896 C CA . LYS A 1 108 ? -15.126 -1.963 11.434 1.00 96.38 108 LYS A CA 1
ATOM 897 C C . LYS A 1 108 ? -14.240 -1.470 10.290 1.00 96.38 108 LYS A C 1
ATOM 899 O O . LYS A 1 108 ? -14.179 -2.120 9.244 1.00 96.38 108 LYS A O 1
ATOM 904 N N . ILE A 1 109 ? -13.565 -0.334 10.458 1.00 94.81 109 ILE A N 1
ATOM 905 C CA . ILE A 1 109 ? -12.751 0.273 9.394 1.00 94.81 109 ILE A CA 1
ATOM 906 C C . ILE A 1 109 ? -11.489 -0.558 9.144 1.00 94.81 109 ILE A C 1
ATOM 908 O O . ILE A 1 109 ? -11.156 -0.825 7.988 1.00 94.81 109 ILE A O 1
ATOM 912 N N . SER A 1 110 ? -10.835 -1.044 10.200 1.00 94.62 110 SER A N 1
ATOM 913 C CA . SER A 1 110 ? -9.662 -1.925 10.099 1.00 94.62 110 SER A CA 1
ATOM 914 C C . SER A 1 110 ? -9.989 -3.231 9.378 1.00 94.62 110 SER A C 1
ATOM 916 O O . SER A 1 110 ? -9.228 -3.673 8.517 1.00 94.62 110 SER A O 1
ATOM 918 N N . SER A 1 111 ? -11.156 -3.820 9.657 1.00 96.06 111 SER A N 1
ATOM 919 C CA . SER A 1 111 ? -11.632 -5.019 8.961 1.00 96.06 111 SER A CA 1
ATOM 920 C C . SER A 1 111 ? -11.901 -4.754 7.475 1.00 96.06 111 SER A C 1
ATOM 922 O O . SER A 1 111 ? -11.481 -5.535 6.618 1.00 96.06 111 SER A O 1
ATOM 924 N N . GLN A 1 112 ? -12.531 -3.623 7.135 1.00 94.62 112 GLN A N 1
ATOM 925 C CA . GLN A 1 112 ? -12.741 -3.225 5.737 1.00 94.62 112 GLN A CA 1
ATOM 926 C C . G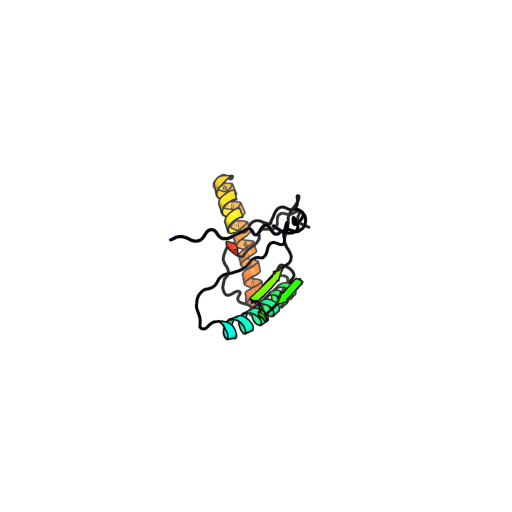LN A 1 112 ? -11.424 -2.962 4.998 1.00 94.62 112 GLN A C 1
ATOM 928 O O . GLN A 1 112 ? -11.288 -3.326 3.827 1.00 94.62 112 GLN A O 1
ATOM 933 N N . PHE A 1 113 ? -10.454 -2.339 5.670 1.00 94.50 113 PHE A N 1
ATOM 934 C CA . PHE A 1 113 ? -9.107 -2.145 5.144 1.00 94.50 113 PHE A CA 1
ATOM 935 C C . PHE A 1 113 ? -8.430 -3.492 4.869 1.00 94.50 113 PHE A C 1
ATOM 937 O O . PHE A 1 113 ? -7.959 -3.715 3.755 1.00 94.50 113 PHE A O 1
ATOM 944 N N . GLY A 1 114 ? -8.458 -4.410 5.840 1.00 95.12 114 GLY A N 1
ATOM 945 C CA . GLY A 1 114 ? -7.889 -5.751 5.709 1.00 95.12 114 GLY A CA 1
ATOM 946 C C . GLY A 1 114 ? -8.487 -6.537 4.542 1.00 95.12 114 GLY A C 1
ATOM 947 O O . GLY A 1 114 ? -7.740 -7.104 3.749 1.00 95.12 114 GLY A O 1
ATOM 948 N N . HIS A 1 115 ? -9.812 -6.500 4.363 1.00 96.12 115 HIS A N 1
ATOM 949 C CA . HIS A 1 115 ? -10.476 -7.146 3.224 1.00 96.12 115 HIS A CA 1
ATOM 950 C C . HIS A 1 115 ? -10.018 -6.576 1.876 1.00 96.12 115 HIS A C 1
ATOM 952 O O . HIS A 1 115 ? -9.715 -7.332 0.953 1.00 96.12 115 HIS A O 1
ATOM 958 N N . LYS A 1 116 ? -9.933 -5.245 1.753 1.00 93.31 116 LYS A N 1
ATOM 959 C CA . LYS A 1 116 ? -9.466 -4.600 0.515 1.00 93.31 116 LYS A CA 1
ATOM 960 C C . LYS A 1 116 ? -8.007 -4.927 0.223 1.00 93.31 116 LYS A C 1
ATOM 962 O O . LYS A 1 116 ? -7.684 -5.283 -0.907 1.00 93.31 116 LYS A O 1
ATOM 967 N N . LEU A 1 117 ? -7.140 -4.832 1.229 1.00 93.31 117 LEU A N 1
ATOM 968 C CA . LEU A 1 117 ? -5.725 -5.155 1.077 1.00 93.31 117 LEU A CA 1
ATOM 969 C C . LEU A 1 117 ? -5.537 -6.633 0.711 1.00 93.31 117 LEU A C 1
ATOM 971 O O . LEU A 1 117 ? -4.785 -6.938 -0.208 1.00 93.31 117 LEU A O 1
ATOM 975 N N . GLY A 1 118 ? -6.273 -7.538 1.361 1.00 94.44 118 GLY A N 1
ATOM 976 C CA . GLY A 1 118 ? -6.273 -8.966 1.044 1.00 94.44 118 GLY A CA 1
ATOM 977 C C . GLY A 1 118 ? -6.677 -9.250 -0.403 1.00 94.44 118 GLY A C 1
ATOM 978 O O . GLY A 1 118 ? -6.001 -10.019 -1.079 1.00 94.44 118 GLY A O 1
ATOM 979 N N . SER A 1 119 ? -7.711 -8.573 -0.913 1.00 93.50 119 SER A N 1
ATOM 980 C CA . SER A 1 119 ? -8.125 -8.691 -2.318 1.00 93.50 119 SER A CA 1
ATOM 981 C C . SER A 1 119 ? -7.057 -8.178 -3.295 1.00 93.50 119 SER A C 1
ATOM 983 O O . SER A 1 119 ? -6.803 -8.824 -4.310 1.00 93.50 119 SER A O 1
ATOM 985 N N . ILE A 1 120 ? -6.374 -7.072 -2.978 1.00 91.50 120 ILE A N 1
ATOM 986 C CA . ILE A 1 120 ? -5.253 -6.562 -3.790 1.00 91.50 120 ILE A CA 1
ATOM 987 C C . ILE A 1 120 ? -4.102 -7.576 -3.821 1.00 91.50 120 ILE A C 1
ATOM 989 O O . ILE A 1 120 ? -3.585 -7.890 -4.893 1.00 91.50 120 ILE A O 1
ATOM 993 N N . ILE A 1 121 ? -3.728 -8.128 -2.663 1.00 91.75 121 ILE A N 1
ATOM 994 C CA . ILE A 1 121 ? -2.672 -9.146 -2.555 1.00 91.75 121 ILE A CA 1
ATOM 995 C C . ILE A 1 121 ? -3.053 -10.403 -3.339 1.00 91.75 121 ILE A C 1
ATOM 997 O O . ILE A 1 121 ? -2.226 -10.952 -4.062 1.00 91.75 121 ILE A O 1
ATOM 1001 N N . GLN A 1 122 ? -4.306 -10.846 -3.236 1.00 92.19 122 GLN A N 1
ATOM 1002 C CA . GLN A 1 122 ? -4.805 -11.994 -3.986 1.00 92.19 122 GLN A CA 1
ATOM 1003 C C . GLN A 1 122 ? -4.675 -11.776 -5.498 1.00 92.19 122 GLN A C 1
ATOM 1005 O O . GLN A 1 122 ? -4.211 -12.677 -6.198 1.00 92.19 122 GLN A O 1
ATOM 1010 N N . ASN A 1 123 ? -5.040 -10.596 -6.004 1.00 89.12 123 ASN A N 1
ATOM 1011 C CA . ASN A 1 123 ? -4.907 -10.267 -7.425 1.00 89.12 123 ASN A CA 1
ATOM 1012 C C . ASN A 1 123 ? -3.437 -10.259 -7.865 1.00 89.12 123 ASN A C 1
ATOM 1014 O O . ASN A 1 123 ? -3.103 -10.839 -8.896 1.00 89.12 123 ASN A O 1
ATOM 1018 N N . MET A 1 124 ? -2.553 -9.677 -7.049 1.00 88.38 124 MET A N 1
ATOM 1019 C CA . MET A 1 124 ? -1.107 -9.677 -7.282 1.00 88.38 124 MET A CA 1
ATOM 1020 C C . MET A 1 124 ? -0.558 -11.111 -7.380 1.00 88.38 124 MET A C 1
ATOM 1022 O O . MET A 1 124 ? 0.088 -11.466 -8.364 1.00 88.38 124 MET A O 1
ATOM 1026 N N . HIS A 1 125 ? -0.887 -11.968 -6.410 1.00 89.31 125 HIS A N 1
ATOM 1027 C CA . HIS A 1 125 ? -0.448 -13.366 -6.391 1.00 89.31 125 HIS A CA 1
ATOM 1028 C C . HIS A 1 125 ? -1.037 -14.187 -7.545 1.00 89.31 125 HIS A C 1
ATOM 1030 O O . HIS A 1 125 ? -0.347 -15.036 -8.104 1.00 89.31 125 HIS A O 1
ATOM 1036 N N . SER A 1 126 ? -2.286 -13.921 -7.939 1.00 89.00 126 SER A N 1
ATOM 1037 C CA . SER A 1 126 ? -2.929 -14.590 -9.082 1.00 89.00 126 SER A CA 1
ATOM 1038 C C . SER A 1 126 ? -2.239 -14.255 -10.409 1.00 89.00 126 SER A C 1
ATOM 1040 O O . SER A 1 126 ? -2.266 -15.060 -11.334 1.00 89.00 126 SER A O 1
ATOM 1042 N N . ALA A 1 127 ? -1.575 -13.098 -10.485 1.00 85.94 127 ALA A N 1
ATOM 1043 C CA . ALA A 1 127 ? -0.720 -12.705 -11.601 1.00 85.94 127 ALA A CA 1
ATOM 1044 C C . ALA A 1 127 ? 0.735 -13.207 -11.477 1.00 85.94 127 ALA A C 1
ATOM 1046 O O . ALA A 1 127 ? 1.583 -12.837 -12.287 1.00 85.94 127 ALA A O 1
ATOM 1047 N N . GLY A 1 128 ? 1.049 -14.026 -10.466 1.00 86.88 128 GLY A N 1
ATOM 1048 C CA . GLY A 1 128 ? 2.400 -14.532 -10.211 1.00 86.88 128 GLY A CA 1
ATOM 1049 C C . GLY A 1 128 ? 3.367 -13.489 -9.641 1.00 86.88 128 GLY A C 1
ATOM 1050 O O . GLY A 1 128 ? 4.575 -13.721 -9.632 1.00 86.88 128 GLY A O 1
ATOM 1051 N N . LEU A 1 129 ? 2.862 -12.347 -9.169 1.00 85.56 129 LEU A N 1
ATOM 1052 C CA . LEU A 1 129 ? 3.666 -11.279 -8.584 1.00 85.56 129 LEU A CA 1
ATOM 1053 C C . LEU A 1 129 ? 3.759 -11.428 -7.065 1.00 85.56 129 LEU A C 1
ATOM 1055 O O . LEU A 1 129 ? 2.766 -11.704 -6.397 1.00 85.56 129 LEU A O 1
ATOM 1059 N N . ILE A 1 130 ? 4.940 -11.170 -6.504 1.00 85.31 130 ILE A N 1
ATOM 1060 C CA . ILE A 1 130 ? 5.175 -11.101 -5.057 1.00 85.31 130 ILE A CA 1
ATOM 1061 C C . ILE A 1 130 ? 5.966 -9.820 -4.779 1.00 85.31 130 ILE A C 1
ATOM 1063 O O . ILE A 1 130 ? 7.063 -9.658 -5.296 1.00 85.31 130 ILE A O 1
ATOM 1067 N N . HIS A 1 131 ? 5.434 -8.918 -3.948 1.00 81.75 131 HIS A N 1
ATOM 1068 C CA . HIS A 1 131 ? 6.069 -7.620 -3.656 1.00 81.75 131 HIS A CA 1
ATOM 1069 C C . HIS A 1 131 ? 7.402 -7.738 -2.892 1.00 81.75 131 HIS A C 1
ATOM 1071 O O . HIS A 1 131 ? 8.249 -6.855 -2.973 1.00 81.75 131 HIS A O 1
ATOM 1077 N N . GLY A 1 132 ? 7.602 -8.790 -2.096 1.00 81.50 132 GLY A N 1
ATOM 1078 C CA . GLY A 1 132 ? 8.855 -9.032 -1.362 1.00 81.50 132 GLY A CA 1
ATOM 1079 C C . GLY A 1 132 ? 9.090 -8.164 -0.112 1.00 81.50 132 GLY A C 1
ATOM 1080 O O . GLY A 1 132 ? 9.812 -8.593 0.780 1.00 81.50 132 GLY A O 1
ATOM 1081 N N . ASP A 1 133 ? 8.443 -7.000 0.001 1.00 85.56 133 ASP A N 1
ATOM 1082 C CA . ASP A 1 133 ? 8.486 -6.103 1.174 1.00 85.56 133 ASP A CA 1
ATOM 1083 C C . ASP A 1 133 ? 7.122 -5.426 1.401 1.00 85.56 133 ASP A C 1
ATOM 1085 O O . ASP A 1 133 ? 6.983 -4.200 1.416 1.00 85.56 133 ASP A O 1
ATOM 1089 N N . LEU A 1 134 ? 6.060 -6.226 1.505 1.00 87.12 134 LEU A N 1
ATOM 1090 C CA . LEU A 1 134 ? 4.730 -5.684 1.764 1.00 87.12 134 LEU A CA 1
ATOM 1091 C C . LEU A 1 134 ? 4.562 -5.388 3.258 1.00 87.12 134 LEU A C 1
ATOM 1093 O O . LEU A 1 134 ? 4.323 -6.280 4.069 1.00 87.12 134 LEU A O 1
ATOM 1097 N N . THR A 1 135 ? 4.659 -4.111 3.608 1.00 90.06 135 THR A N 1
ATOM 1098 C CA . THR A 1 135 ? 4.440 -3.590 4.962 1.00 90.06 135 THR A CA 1
ATOM 1099 C C . THR A 1 135 ? 3.401 -2.472 4.932 1.00 90.06 135 THR A C 1
ATOM 1101 O O . THR A 1 135 ? 3.175 -1.839 3.900 1.00 90.06 135 THR A O 1
ATOM 1104 N N . THR A 1 136 ? 2.774 -2.166 6.069 1.00 90.06 136 THR A N 1
ATOM 1105 C CA . THR A 1 136 ? 1.779 -1.080 6.163 1.00 90.06 136 THR A CA 1
ATOM 1106 C C . THR A 1 136 ? 2.358 0.307 5.859 1.00 90.06 136 THR A C 1
ATOM 1108 O O . THR A 1 136 ? 1.615 1.212 5.489 1.00 90.06 136 THR A O 1
ATOM 1111 N N . SER A 1 137 ? 3.677 0.496 5.954 1.00 89.94 137 SER A N 1
ATOM 1112 C CA . SER A 1 137 ? 4.357 1.728 5.527 1.00 89.94 137 SER A CA 1
ATOM 1113 C C . SER A 1 137 ? 4.522 1.858 4.010 1.00 89.94 137 SER A C 1
ATOM 1115 O O . SER A 1 137 ? 4.734 2.967 3.528 1.00 89.94 137 SER A O 1
ATOM 1117 N N . ASN A 1 138 ? 4.416 0.753 3.266 1.00 90.94 138 ASN A N 1
ATOM 1118 C CA . ASN A 1 138 ? 4.545 0.726 1.805 1.00 90.94 138 ASN A CA 1
ATOM 1119 C C . ASN A 1 138 ? 3.186 0.800 1.091 1.00 90.94 138 ASN A C 1
ATOM 1121 O O . ASN A 1 138 ? 3.133 0.924 -0.127 1.00 90.94 138 ASN A O 1
ATOM 1125 N N . VAL A 1 139 ? 2.087 0.760 1.846 1.00 92.06 139 VAL A N 1
ATOM 1126 C CA . VAL A 1 139 ? 0.724 0.917 1.332 1.00 92.06 139 VAL A CA 1
ATOM 1127 C C . VAL A 1 139 ? 0.269 2.351 1.577 1.00 92.06 139 VAL A C 1
ATOM 1129 O O . VAL A 1 139 ? 0.343 2.835 2.705 1.00 92.06 139 VAL A O 1
ATOM 1132 N N . LEU A 1 140 ? -0.232 3.024 0.543 1.00 92.31 140 LEU A N 1
ATOM 1133 C CA . LEU A 1 140 ? -0.832 4.356 0.655 1.00 92.31 140 LEU A CA 1
ATOM 1134 C C . LEU A 1 140 ? -2.357 4.248 0.744 1.00 92.31 140 LEU A C 1
ATOM 1136 O O . LEU A 1 140 ? -2.976 3.481 0.006 1.00 92.31 140 LEU A O 1
ATOM 11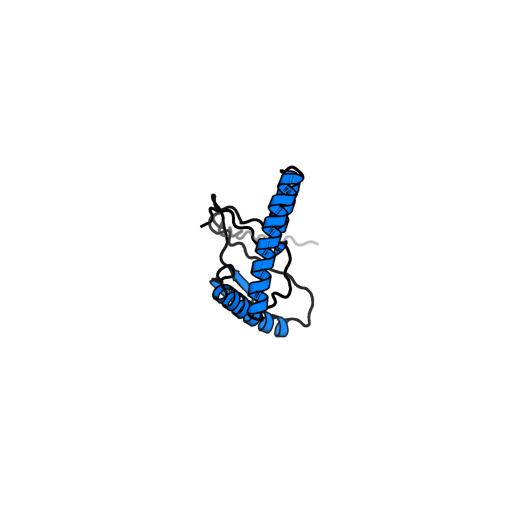40 N N . VAL A 1 141 ? -2.980 5.035 1.625 1.00 91.19 141 VAL A N 1
ATOM 1141 C CA . VAL A 1 141 ? -4.442 5.038 1.805 1.00 91.19 141 VAL A CA 1
ATOM 1142 C C . VAL A 1 141 ? -5.045 6.281 1.161 1.00 91.19 141 VAL A C 1
ATOM 1144 O O . VAL A 1 141 ? -5.096 7.358 1.753 1.00 91.19 141 VAL A O 1
ATOM 1147 N N . LYS A 1 142 ? -5.529 6.126 -0.076 1.00 83.94 142 LYS A N 1
ATOM 1148 C CA . LYS A 1 142 ? -6.181 7.201 -0.836 1.00 83.94 142 LYS A CA 1
ATOM 1149 C C . LYS A 1 142 ? -7.570 7.500 -0.249 1.00 83.94 142 LYS A C 1
ATOM 1151 O O . LYS A 1 142 ? -8.450 6.637 -0.251 1.00 83.94 142 LYS A O 1
ATOM 1156 N N . LYS A 1 143 ? -7.790 8.731 0.231 1.00 74.62 143 LYS A N 1
ATOM 1157 C CA . LYS A 1 143 ? -9.142 9.236 0.546 1.00 74.62 143 LYS A CA 1
ATOM 1158 C C . LYS A 1 143 ? -9.901 9.496 -0.768 1.00 74.62 143 LYS A C 1
ATOM 1160 O O . LYS A 1 143 ? -9.300 9.610 -1.828 1.00 74.62 143 LYS A O 1
ATOM 1165 N N . ARG A 1 144 ? -11.235 9.575 -0.735 1.00 61.06 144 ARG A N 1
ATOM 1166 C CA . ARG A 1 144 ? -12.075 9.669 -1.953 1.00 61.06 144 ARG A CA 1
ATOM 1167 C C . ARG A 1 144 ? -11.792 10.882 -2.867 1.00 61.06 144 ARG A C 1
ATOM 1169 O O . ARG A 1 144 ? -12.255 10.864 -3.999 1.00 61.06 144 ARG A O 1
ATOM 1176 N N . VAL A 1 145 ? -11.041 11.895 -2.419 1.00 55.00 145 VAL A N 1
ATOM 1177 C CA . VAL A 1 145 ? -10.702 13.097 -3.204 1.00 55.00 145 VAL A CA 1
ATOM 1178 C C . VAL A 1 145 ? -9.187 13.303 -3.219 1.00 55.00 145 VAL A C 1
ATOM 1180 O O . VAL A 1 145 ? -8.615 13.868 -2.286 1.00 55.00 145 VAL A O 1
ATOM 1183 N N . CYS A 1 146 ? -8.534 12.826 -4.274 1.00 56.78 146 CYS A N 1
ATOM 1184 C CA . CYS A 1 146 ? -7.097 12.983 -4.485 1.00 56.78 146 CYS A CA 1
ATOM 1185 C C . CYS A 1 146 ? -6.850 13.095 -6.000 1.00 56.78 146 CYS A C 1
ATOM 1187 O O . CYS A 1 146 ? -7.427 12.296 -6.750 1.00 56.78 146 CYS A O 1
ATOM 1189 N N . TYR A 1 147 ? -6.050 14.085 -6.406 1.00 45.94 147 TYR A N 1
ATOM 1190 C CA . TYR A 1 147 ? -5.800 14.499 -7.794 1.00 45.94 147 TYR A CA 1
ATOM 1191 C C . TYR A 1 147 ? -4.368 14.190 -8.208 1.00 45.94 147 TYR A C 1
ATOM 1193 O O . TYR A 1 147 ? -3.487 14.276 -7.321 1.00 45.94 147 TYR A O 1
#

Radius of gyration: 23.24 Å; chains: 1; bounding box: 77×56×35 Å

pLDDT: mean 71.96, std 23.31, range [31.62, 96.38]

InterPro domains:
  IPR008266 Tyrosine-protein kinase, active site [PS00109] (129-141)
  IPR011009 Protein kinase-like domain superfamily [SSF56112] (48-143)